Protein AF-K7FHC6-F1 (afdb_monomer_lite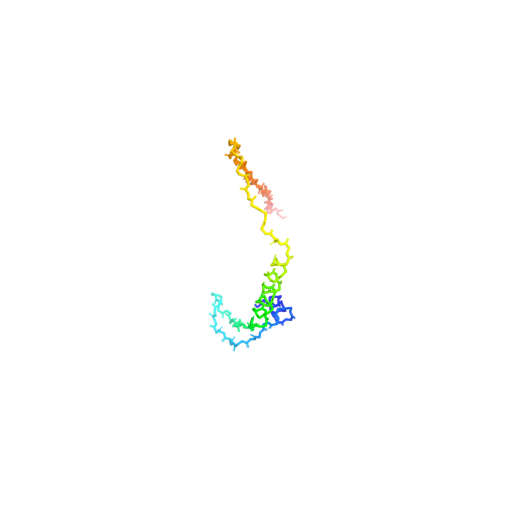)

Secondary structure (DSSP, 8-state):
--HHHHHIIIIIS--EEEEEETT-STT---EEEEE---HHHHHHHHHHHHHHHHHHHTT-------------------------------------------

Organism: Pelodiscus sinensis (NCBI:txid13735)

Sequence (102 aa):
SNRAALHLYSNTLNFLISEVEPKYYADGEDAYAMKRDLTQMADELRLQLELKERSRQLVLGPLEPKACAGGPEDSGGDSKDVSEATESTDVKESSEASDSAS

Radius of gyration: 31.04 Å; chains: 1; bounding box: 81×45×67 Å

InterPro domains:
  IPR045047 N-acetyltransferase Ard1-like [PTHR23091] (1-72)

pLDDT: mean 78.75, std 19.77, range [39.66, 98.56]

Structure (mmCIF, N/CA/C/O backbone):
data_AF-K7FHC6-F1
#
_entry.id   AF-K7FHC6-F1
#
loop_
_atom_site.group_PDB
_atom_site.id
_atom_site.type_symbol
_atom_site.label_atom_id
_atom_site.label_alt_id
_atom_site.label_comp_id
_atom_site.label_asym_id
_atom_site.label_entity_id
_atom_site.label_seq_id
_atom_site.pdbx_PDB_ins_code
_atom_site.Cartn_x
_atom_site.Cartn_y
_atom_site.Cartn_z
_atom_site.occupancy
_atom_site.B_iso_or_equiv
_atom_site.auth_seq_id
_atom_site.auth_comp_id
_atom_site.auth_asym_id
_atom_site.auth_atom_id
_atom_site.pdbx_PDB_model_num
ATOM 1 N N . SER A 1 1 ? 14.166 0.660 -9.374 1.00 81.31 1 SER A N 1
ATOM 2 C CA . SER A 1 1 ? 13.471 -0.193 -8.358 1.00 81.31 1 SER A CA 1
ATOM 3 C C . SER A 1 1 ? 13.833 0.104 -6.884 1.00 81.31 1 SER A C 1
ATOM 5 O O . SER A 1 1 ? 15.003 0.048 -6.511 1.00 81.31 1 SER A O 1
ATOM 7 N N . ASN A 1 2 ? 12.839 0.329 -6.003 1.00 95.31 2 ASN A N 1
ATOM 8 C CA . ASN A 1 2 ? 12.999 0.682 -4.571 1.00 95.31 2 ASN A CA 1
ATOM 9 C C . ASN A 1 2 ? 12.859 -0.526 -3.609 1.00 95.31 2 ASN A C 1
ATOM 11 O O . ASN A 1 2 ? 11.767 -0.866 -3.151 1.00 95.31 2 ASN A O 1
ATOM 15 N N . ARG A 1 3 ? 13.980 -1.176 -3.271 1.00 97.31 3 ARG A N 1
ATOM 16 C CA . ARG A 1 3 ? 13.998 -2.364 -2.389 1.00 97.31 3 ARG A CA 1
ATOM 17 C C . ARG A 1 3 ? 13.653 -2.079 -0.923 1.00 97.31 3 ARG A C 1
ATOM 19 O O . ARG A 1 3 ? 13.085 -2.946 -0.264 1.00 97.31 3 ARG A O 1
ATOM 26 N N . ALA A 1 4 ? 14.004 -0.900 -0.412 1.00 98.25 4 ALA A N 1
ATOM 27 C CA . ALA A 1 4 ? 13.783 -0.553 0.991 1.00 98.25 4 ALA A CA 1
ATOM 28 C C . ALA A 1 4 ? 12.288 -0.403 1.296 1.00 98.25 4 ALA A C 1
ATOM 30 O O . ALA A 1 4 ? 11.786 -0.991 2.255 1.00 98.25 4 ALA A O 1
ATOM 31 N N . ALA A 1 5 ? 11.568 0.318 0.433 1.00 97.81 5 ALA A N 1
ATOM 32 C CA . ALA A 1 5 ? 10.123 0.470 0.550 1.00 97.81 5 ALA A CA 1
ATOM 33 C C . ALA A 1 5 ? 9.409 -0.882 0.457 1.00 97.81 5 ALA A C 1
ATOM 35 O O . ALA A 1 5 ? 8.538 -1.167 1.275 1.00 97.81 5 ALA A O 1
ATOM 36 N N . LEU A 1 6 ? 9.824 -1.746 -0.478 1.00 97.75 6 LEU A N 1
ATOM 37 C CA . LEU A 1 6 ? 9.233 -3.075 -0.620 1.00 97.75 6 LEU A CA 1
ATOM 38 C C . LEU A 1 6 ? 9.323 -3.873 0.689 1.00 97.75 6 LEU A C 1
ATOM 40 O O . LEU A 1 6 ? 8.312 -4.401 1.140 1.00 97.75 6 LEU A O 1
ATOM 44 N N . HIS A 1 7 ? 10.496 -3.893 1.332 1.00 98.12 7 HIS A N 1
ATOM 45 C CA . HIS A 1 7 ? 10.683 -4.571 2.618 1.00 98.12 7 HIS A CA 1
ATOM 46 C C . HIS A 1 7 ? 9.812 -3.972 3.732 1.00 98.12 7 HIS A C 1
ATOM 48 O O . HIS A 1 7 ? 9.212 -4.712 4.512 1.00 98.12 7 HIS A O 1
ATOM 54 N N . LEU A 1 8 ? 9.731 -2.640 3.819 1.00 98.56 8 LEU A N 1
ATOM 55 C CA . LEU A 1 8 ? 8.899 -1.959 4.811 1.00 98.56 8 LEU A CA 1
ATOM 56 C C . LEU A 1 8 ? 7.423 -2.353 4.658 1.00 98.56 8 LEU A C 1
ATOM 58 O O . LEU A 1 8 ? 6.788 -2.757 5.634 1.00 98.56 8 LEU A O 1
ATOM 62 N N . TYR A 1 9 ? 6.889 -2.276 3.439 1.00 98.31 9 TYR A N 1
ATOM 63 C CA . TYR A 1 9 ? 5.484 -2.579 3.189 1.00 98.31 9 TYR A CA 1
ATOM 64 C C . TYR A 1 9 ? 5.175 -4.068 3.357 1.00 98.31 9 TYR A C 1
ATOM 66 O O . TYR A 1 9 ? 4.182 -4.388 4.006 1.00 98.31 9 TYR A O 1
ATOM 74 N N . SER A 1 10 ? 6.017 -4.979 2.860 1.00 97.56 10 SER A N 1
ATOM 75 C CA . SER A 1 10 ? 5.741 -6.421 2.934 1.00 97.56 10 SER A CA 1
ATOM 76 C C . SER A 1 10 ? 5.990 -7.012 4.322 1.00 97.56 10 SER A C 1
ATOM 78 O O . SER A 1 10 ? 5.143 -7.727 4.856 1.00 97.56 10 SER A O 1
ATOM 80 N N . ASN A 1 11 ? 7.143 -6.722 4.927 1.00 97.56 11 ASN A N 1
ATOM 81 C CA . ASN A 1 11 ? 7.613 -7.474 6.092 1.00 97.56 11 ASN A CA 1
ATOM 82 C C . ASN A 1 11 ? 7.216 -6.798 7.402 1.00 97.56 11 ASN A C 1
ATOM 84 O O . ASN A 1 11 ? 6.840 -7.476 8.354 1.00 97.56 11 ASN A O 1
ATOM 88 N N . THR A 1 12 ? 7.287 -5.468 7.451 1.00 98.19 12 THR A N 1
ATOM 89 C CA . THR A 1 12 ? 6.980 -4.708 8.669 1.00 98.19 12 THR A CA 1
ATOM 90 C C . THR A 1 12 ? 5.506 -4.341 8.734 1.00 98.19 12 THR A C 1
ATOM 92 O O . THR A 1 12 ? 4.869 -4.514 9.768 1.00 98.19 12 THR A O 1
ATOM 95 N N . LEU A 1 13 ? 4.954 -3.849 7.625 1.00 97.94 13 LEU A N 1
ATOM 96 C CA . LEU A 1 13 ? 3.575 -3.378 7.557 1.00 97.94 13 LEU A CA 1
ATOM 97 C C . LEU A 1 13 ? 2.622 -4.391 6.915 1.00 97.94 13 LEU A C 1
ATOM 99 O O . LEU A 1 13 ? 1.464 -4.051 6.722 1.00 97.94 13 LEU A O 1
ATOM 103 N N . ASN A 1 14 ? 3.051 -5.615 6.600 1.00 97.94 14 ASN A N 1
ATOM 104 C CA . ASN A 1 14 ? 2.208 -6.724 6.112 1.00 97.94 14 ASN A CA 1
ATOM 105 C C . ASN A 1 14 ? 1.205 -6.357 5.000 1.00 97.94 14 ASN A C 1
ATOM 107 O O . ASN A 1 14 ? 0.084 -6.867 4.969 1.00 97.94 14 ASN A O 1
ATOM 111 N N . PHE A 1 15 ? 1.591 -5.462 4.097 1.00 98.44 15 PHE A N 1
ATOM 112 C CA . PHE A 1 15 ? 0.861 -5.219 2.863 1.00 98.44 15 PHE A C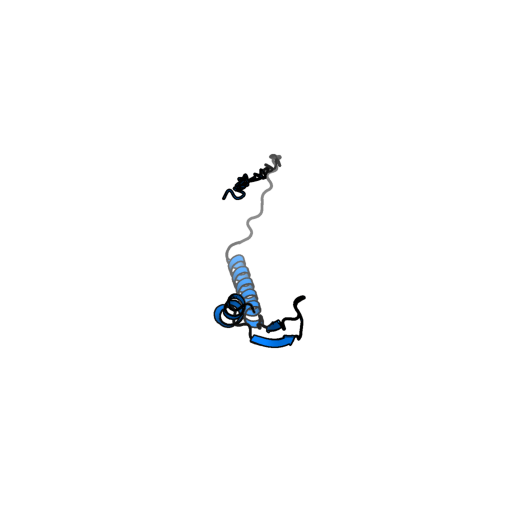A 1
ATOM 113 C C . PHE A 1 15 ? 1.145 -6.354 1.872 1.00 98.44 15 PHE A C 1
ATOM 115 O O . PHE A 1 15 ? 2.268 -6.851 1.771 1.00 98.44 15 PHE A O 1
ATOM 122 N N . LEU A 1 16 ? 0.128 -6.734 1.106 1.00 98.19 16 LEU A N 1
ATOM 123 C CA . LEU A 1 16 ? 0.203 -7.744 0.053 1.00 98.19 16 LEU A CA 1
ATOM 124 C C . LEU A 1 16 ? 0.137 -7.070 -1.316 1.00 98.19 16 LEU A C 1
ATOM 126 O O . LEU A 1 16 ? -0.581 -6.087 -1.483 1.00 98.19 16 LEU A O 1
ATOM 130 N N . ILE A 1 17 ? 0.858 -7.601 -2.302 1.00 98.00 17 ILE A N 1
ATOM 131 C CA . ILE A 1 17 ? 0.775 -7.115 -3.685 1.00 98.00 17 ILE A CA 1
ATOM 132 C C . ILE A 1 17 ? -0.588 -7.516 -4.259 1.00 98.00 17 ILE A C 1
ATOM 134 O O . ILE A 1 17 ? -0.949 -8.691 -4.243 1.00 98.00 17 ILE A O 1
ATOM 138 N N . SER A 1 18 ? -1.334 -6.534 -4.756 1.00 98.00 18 SER A N 1
ATOM 139 C CA . SER A 1 18 ? -2.615 -6.727 -5.440 1.00 98.00 18 SER A CA 1
ATOM 140 C C . SER A 1 18 ? -2.404 -6.891 -6.941 1.00 98.00 18 SER A C 1
ATOM 142 O O . SER A 1 18 ? -2.970 -7.795 -7.545 1.00 98.00 18 SER A O 1
ATOM 144 N N . GLU A 1 19 ? -1.614 -6.003 -7.541 1.00 97.94 19 GLU A N 1
ATOM 145 C CA . GLU A 1 19 ? -1.407 -5.928 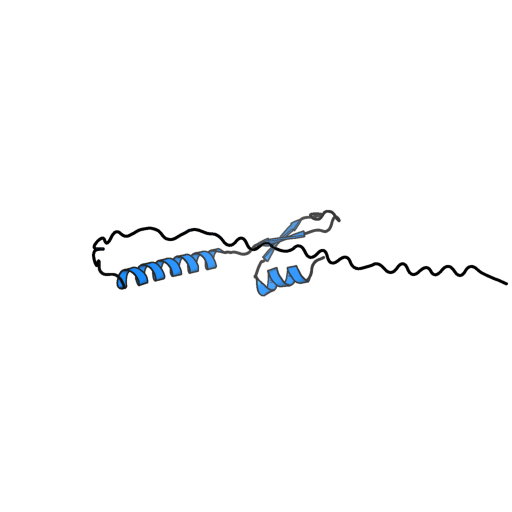-8.988 1.00 97.94 19 GLU A CA 1
ATOM 146 C C . GLU A 1 19 ? -0.097 -5.206 -9.325 1.00 97.94 19 GLU A C 1
ATOM 148 O O . GLU A 1 19 ? 0.528 -4.578 -8.462 1.00 97.94 19 GLU A O 1
ATOM 153 N N . VAL A 1 20 ? 0.322 -5.335 -10.585 1.00 98.12 20 VAL A N 1
ATOM 154 C CA . VAL A 1 20 ? 1.473 -4.629 -11.155 1.00 98.12 20 VAL A CA 1
ATOM 155 C C . VAL A 1 20 ? 0.956 -3.669 -12.213 1.00 98.12 20 VAL A C 1
ATOM 157 O O . VAL A 1 20 ? 0.321 -4.098 -13.177 1.00 98.12 20 VAL A O 1
ATOM 160 N N . GLU A 1 21 ? 1.227 -2.384 -12.034 1.00 98.12 21 GLU A N 1
ATOM 161 C CA . GLU A 1 21 ? 0.841 -1.332 -12.965 1.00 98.12 21 GLU A CA 1
ATOM 162 C C . GLU A 1 21 ? 2.005 -1.035 -13.919 1.00 98.12 21 GLU A C 1
ATOM 164 O O . GLU A 1 21 ? 3.074 -0.605 -13.469 1.00 98.12 21 GLU A O 1
ATOM 169 N N . PRO A 1 22 ? 1.841 -1.276 -15.231 1.00 98.38 22 PRO A N 1
ATOM 170 C CA . PRO A 1 22 ? 2.919 -1.091 -16.187 1.00 98.38 22 PRO A CA 1
ATOM 171 C C . PRO A 1 22 ? 3.212 0.394 -16.415 1.00 98.38 22 PRO A C 1
ATOM 173 O O . PRO A 1 22 ? 2.283 1.179 -16.613 1.00 98.38 22 PRO A O 1
ATOM 176 N N . LYS A 1 23 ? 4.497 0.767 -16.467 1.00 97.56 23 LYS A N 1
ATOM 177 C CA . LYS A 1 23 ? 4.967 2.142 -16.741 1.00 97.56 23 LYS A CA 1
ATOM 178 C C . LYS A 1 23 ? 4.269 3.217 -15.897 1.00 97.56 23 LYS A C 1
ATOM 180 O O . LYS A 1 23 ? 3.923 4.284 -16.403 1.00 97.56 23 LYS A O 1
ATOM 185 N N . TYR A 1 24 ? 4.017 2.916 -14.628 1.00 98.19 24 TYR A N 1
ATOM 186 C CA . TYR A 1 24 ? 3.329 3.832 -13.721 1.00 98.19 24 TYR A CA 1
ATOM 187 C C . TYR A 1 24 ? 4.175 5.077 -13.411 1.00 98.19 24 TYR A C 1
ATOM 189 O O . TYR A 1 24 ? 3.645 6.180 -13.267 1.00 98.19 24 TYR A O 1
ATOM 197 N N . TYR A 1 25 ? 5.497 4.917 -13.327 1.00 97.69 25 TYR A N 1
ATOM 198 C CA . TYR A 1 25 ? 6.419 6.027 -13.107 1.00 97.69 25 TYR A CA 1
ATOM 199 C C . TYR A 1 25 ? 6.801 6.727 -14.421 1.00 97.69 25 TYR A C 1
ATOM 201 O O . TYR A 1 25 ? 6.717 6.161 -15.510 1.00 97.69 25 TYR A O 1
ATOM 209 N N . ALA A 1 26 ? 7.241 7.986 -14.325 1.00 97.94 26 ALA A N 1
ATOM 210 C CA . ALA A 1 26 ? 7.564 8.822 -15.488 1.00 97.94 26 ALA A CA 1
ATOM 211 C C . ALA A 1 26 ? 8.791 8.338 -16.286 1.00 97.94 26 ALA A C 1
ATOM 213 O O . ALA A 1 26 ? 8.920 8.639 -17.470 1.00 97.94 26 ALA A O 1
ATOM 214 N N . ASP A 1 27 ? 9.679 7.583 -15.644 1.00 96.44 27 ASP A N 1
ATOM 215 C CA . ASP A 1 27 ? 10.811 6.889 -16.265 1.00 96.44 27 ASP A CA 1
ATOM 216 C C . ASP A 1 27 ? 10.394 5.590 -16.981 1.00 96.44 27 ASP A C 1
ATOM 218 O O . ASP A 1 27 ? 11.213 4.948 -17.642 1.00 96.44 27 ASP A O 1
ATOM 222 N N . GLY A 1 28 ? 9.114 5.222 -16.889 1.00 97.81 28 GLY A N 1
ATOM 223 C CA . GLY A 1 28 ? 8.556 4.010 -17.462 1.00 97.81 28 GLY A CA 1
ATOM 224 C C . GLY A 1 28 ? 8.780 2.761 -16.612 1.00 97.81 28 GLY A C 1
ATOM 225 O O . GLY A 1 28 ? 8.508 1.673 -17.120 1.00 97.81 28 GLY A O 1
ATOM 226 N N . GLU A 1 29 ? 9.248 2.875 -15.361 1.00 97.75 29 GLU A N 1
ATOM 227 C CA . GLU A 1 29 ? 9.279 1.731 -14.441 1.00 97.75 29 GLU A CA 1
ATOM 228 C C . GLU A 1 29 ? 7.847 1.293 -14.059 1.00 97.75 29 GLU A C 1
ATOM 230 O O . GLU A 1 29 ? 6.945 2.111 -13.839 1.00 97.75 29 GLU A O 1
ATOM 235 N N . ASP A 1 30 ? 7.644 -0.022 -13.956 1.00 98.06 30 ASP A N 1
ATOM 236 C CA . ASP A 1 30 ? 6.407 -0.617 -13.445 1.00 98.06 30 ASP A CA 1
ATOM 237 C C . ASP A 1 30 ? 6.299 -0.422 -11.921 1.00 98.06 30 ASP A C 1
ATOM 239 O O . ASP A 1 30 ? 7.308 -0.408 -11.206 1.00 98.06 30 ASP A O 1
ATOM 243 N N . ALA A 1 31 ? 5.074 -0.325 -11.400 1.00 97.94 31 ALA A N 1
ATOM 244 C CA . ALA A 1 31 ? 4.809 -0.185 -9.969 1.00 97.94 31 ALA A CA 1
ATOM 245 C C . ALA A 1 31 ? 4.020 -1.368 -9.405 1.00 97.94 31 ALA A C 1
ATOM 247 O O . ALA A 1 31 ? 3.185 -1.970 -10.074 1.00 97.94 31 ALA A O 1
ATOM 248 N N . TYR A 1 32 ? 4.254 -1.676 -8.130 1.00 98.12 32 TYR A N 1
ATOM 249 C CA . TYR A 1 32 ? 3.428 -2.616 -7.379 1.00 98.12 32 TYR A CA 1
ATOM 250 C C . TYR A 1 32 ? 2.354 -1.855 -6.609 1.00 98.12 32 TYR A C 1
ATOM 252 O O . TYR A 1 32 ? 2.675 -1.055 -5.728 1.00 98.12 32 TYR A O 1
ATOM 260 N N . ALA A 1 33 ? 1.088 -2.165 -6.865 1.00 97.94 33 ALA A N 1
ATOM 261 C CA . ALA A 1 33 ? -0.004 -1.722 -6.013 1.00 97.94 33 ALA A CA 1
ATOM 262 C C . ALA A 1 33 ? -0.184 -2.729 -4.868 1.00 97.94 33 ALA A C 1
ATOM 264 O O . ALA A 1 33 ? -0.401 -3.922 -5.101 1.00 97.94 33 ALA A O 1
ATOM 265 N N . MET A 1 34 ? -0.089 -2.266 -3.618 1.00 98.38 34 MET A N 1
ATOM 266 C CA . MET A 1 34 ? -0.169 -3.115 -2.424 1.00 98.38 34 MET A CA 1
ATOM 267 C C . MET A 1 34 ? -1.361 -2.743 -1.532 1.00 98.38 34 MET A C 1
ATOM 269 O O . MET A 1 34 ? -1.743 -1.578 -1.447 1.00 98.38 34 MET A O 1
ATOM 273 N N . LYS A 1 35 ? -1.950 -3.726 -0.843 1.00 98.12 35 LYS A N 1
ATOM 274 C CA . LYS A 1 35 ? -3.128 -3.560 0.028 1.00 98.12 35 LYS A CA 1
ATOM 275 C C . LYS A 1 35 ? -2.911 -4.241 1.382 1.00 98.12 35 LYS A C 1
ATOM 277 O O . LYS A 1 35 ? -2.304 -5.308 1.451 1.00 98.12 35 LYS A O 1
ATOM 282 N N . ARG A 1 36 ? -3.432 -3.637 2.452 1.00 98.44 36 ARG A N 1
ATOM 283 C CA . ARG A 1 36 ? -3.505 -4.217 3.802 1.00 98.44 36 ARG A CA 1
ATOM 284 C C . ARG A 1 36 ? -4.941 -4.115 4.294 1.00 98.44 36 ARG A C 1
ATOM 286 O O . ARG A 1 36 ? -5.553 -3.057 4.181 1.00 98.44 36 ARG A O 1
ATOM 293 N N . ASP A 1 37 ? -5.454 -5.201 4.858 1.00 97.62 37 ASP A N 1
ATOM 294 C CA . ASP A 1 37 ? -6.732 -5.173 5.560 1.00 97.62 37 ASP A CA 1
ATOM 295 C C . ASP A 1 37 ? -6.575 -4.459 6.914 1.00 97.62 37 ASP A C 1
ATOM 297 O O . ASP A 1 37 ? -5.708 -4.801 7.724 1.00 97.62 37 ASP A O 1
ATOM 301 N N . LEU A 1 38 ? -7.404 -3.441 7.143 1.00 97.31 38 LEU A N 1
ATOM 302 C CA . LEU A 1 38 ? -7.420 -2.642 8.370 1.00 97.31 38 LEU A CA 1
ATOM 303 C C . LEU A 1 38 ? -8.597 -2.992 9.290 1.00 97.31 38 LEU A C 1
ATOM 305 O O . LEU A 1 38 ? -8.725 -2.388 10.354 1.00 97.31 38 LEU A O 1
ATOM 309 N N . THR A 1 39 ? -9.436 -3.964 8.917 1.00 97.62 39 THR A N 1
ATOM 310 C CA . THR A 1 39 ? -10.638 -4.350 9.676 1.00 97.62 39 THR A CA 1
ATOM 311 C C . THR A 1 39 ? -10.300 -4.689 11.129 1.00 97.62 39 THR A C 1
ATOM 313 O O . THR A 1 39 ? -10.915 -4.148 12.042 1.00 97.62 39 THR A O 1
ATOM 316 N N . GLN A 1 40 ? -9.238 -5.469 11.356 1.00 95.19 40 GLN A N 1
ATOM 317 C CA . GLN A 1 40 ? -8.797 -5.848 12.705 1.00 95.19 40 GLN A CA 1
ATOM 318 C C . GLN A 1 40 ? -8.433 -4.637 13.578 1.00 95.19 40 GLN A C 1
ATOM 320 O O . GLN A 1 40 ? -8.837 -4.559 14.734 1.00 95.19 40 GLN A O 1
ATOM 325 N N . MET A 1 41 ? -7.700 -3.668 13.019 1.00 96.00 41 MET A N 1
ATOM 326 C CA . MET A 1 41 ? -7.326 -2.449 13.747 1.00 96.00 41 MET A CA 1
ATOM 327 C C . MET A 1 41 ? -8.552 -1.587 14.052 1.00 96.00 41 MET A C 1
ATOM 329 O O . MET A 1 41 ? -8.653 -1.007 15.132 1.00 96.00 41 MET A O 1
ATOM 333 N N . ALA A 1 42 ? -9.492 -1.503 13.109 1.00 96.69 42 ALA A N 1
ATOM 334 C CA . ALA A 1 42 ? -10.736 -0.773 13.312 1.00 96.69 42 ALA A CA 1
ATOM 335 C C . ALA A 1 42 ? -11.574 -1.394 14.440 1.00 96.69 42 ALA A C 1
ATOM 337 O O . ALA A 1 42 ? -12.113 -0.663 15.271 1.00 96.69 42 ALA A O 1
ATOM 338 N N . ASP A 1 43 ? -11.656 -2.723 14.494 1.00 96.69 43 ASP A N 1
ATOM 339 C CA . ASP A 1 43 ? -12.399 -3.440 15.532 1.00 96.69 43 ASP A CA 1
ATOM 340 C C . ASP A 1 43 ? -11.766 -3.265 16.918 1.00 96.69 43 ASP A C 1
ATOM 342 O O . ASP A 1 43 ? -12.477 -3.005 17.891 1.00 96.69 43 ASP A O 1
ATOM 346 N N . GLU A 1 44 ? -10.436 -3.296 17.014 1.00 96.00 44 GLU A N 1
ATOM 347 C CA . GLU A 1 44 ? -9.732 -3.038 18.274 1.00 96.00 44 GLU A CA 1
ATOM 348 C C . GLU A 1 44 ? -9.949 -1.603 18.782 1.00 96.00 44 GLU A C 1
ATOM 350 O O . GLU A 1 44 ? -10.220 -1.396 19.967 1.00 96.00 44 GLU A O 1
ATOM 355 N N . LEU A 1 45 ? -9.907 -0.604 17.896 1.00 95.69 45 LEU A N 1
ATOM 356 C CA . LEU A 1 45 ? -10.170 0.789 18.271 1.00 95.69 45 LEU A CA 1
ATOM 357 C C . LEU A 1 45 ? -11.613 1.004 18.743 1.00 95.69 45 LEU A C 1
ATOM 359 O O . LEU A 1 45 ? -11.834 1.730 19.716 1.00 95.69 45 LEU A O 1
ATOM 363 N N . ARG A 1 46 ? -12.592 0.361 18.094 1.00 95.62 46 ARG A N 1
ATOM 364 C CA . ARG A 1 46 ? -13.998 0.395 18.535 1.00 95.62 46 ARG A CA 1
ATOM 365 C C . ARG A 1 46 ? -14.136 -0.170 19.947 1.00 95.62 46 ARG A C 1
ATOM 367 O O . ARG A 1 46 ? -14.721 0.487 20.806 1.00 95.62 46 ARG A O 1
ATOM 374 N N . LEU A 1 47 ? -13.513 -1.318 20.211 1.00 95.06 47 LEU A N 1
ATOM 375 C CA . LEU A 1 47 ? -13.529 -1.941 21.533 1.00 95.06 47 LEU A CA 1
ATOM 376 C C . LEU A 1 47 ? -12.867 -1.053 22.603 1.00 95.06 47 LEU A C 1
ATOM 378 O O . LEU A 1 47 ? -13.391 -0.907 23.709 1.00 95.06 47 LEU A O 1
ATOM 382 N N . GLN A 1 48 ? -11.732 -0.423 22.290 1.00 93.56 48 GLN A N 1
ATOM 383 C CA . GLN A 1 48 ? -11.050 0.477 23.226 1.00 93.56 48 GLN A CA 1
ATOM 384 C C . GLN A 1 48 ? -11.897 1.705 23.592 1.00 93.56 48 GLN A C 1
ATOM 386 O O . GLN A 1 48 ? -11.868 2.148 24.745 1.00 93.56 48 GLN A O 1
ATOM 391 N N . LEU A 1 49 ? -12.662 2.252 22.641 1.00 92.75 49 LEU A N 1
ATOM 392 C CA . LEU A 1 49 ? -13.571 3.371 22.899 1.00 92.75 49 LEU A CA 1
ATOM 393 C C . LEU A 1 49 ? -14.705 2.970 23.844 1.00 92.75 49 LEU A C 1
ATOM 395 O O . LEU A 1 49 ? -14.940 3.682 24.821 1.00 92.75 49 LEU A O 1
ATOM 399 N N . GLU A 1 50 ? -15.334 1.815 23.621 1.00 89.56 50 GLU A N 1
ATOM 400 C CA . GLU A 1 50 ? -16.389 1.292 24.502 1.00 89.56 50 GLU A CA 1
ATOM 401 C C . GLU A 1 50 ? -15.874 1.063 25.931 1.00 89.56 50 GLU A C 1
ATOM 403 O O . GLU A 1 50 ? -16.523 1.434 26.914 1.00 89.56 50 GLU A O 1
ATOM 408 N N . LEU A 1 51 ? -14.665 0.511 26.070 1.00 90.12 51 LEU A N 1
ATOM 409 C CA . LEU A 1 51 ? -14.027 0.318 27.374 1.00 90.12 51 LEU A CA 1
ATOM 410 C C . LEU A 1 51 ? -13.726 1.649 28.070 1.00 90.12 51 LEU A C 1
ATOM 412 O O . LEU A 1 51 ? -13.974 1.789 29.271 1.00 90.12 51 LEU A O 1
ATOM 416 N N . LYS A 1 52 ? -13.219 2.644 27.336 1.00 86.94 52 LYS A N 1
ATOM 417 C CA . LYS A 1 52 ? -12.925 3.973 27.885 1.00 86.94 52 LYS A CA 1
ATOM 418 C C . LYS A 1 52 ? -14.198 4.716 28.285 1.00 86.94 52 LYS A C 1
ATOM 420 O O . LYS A 1 52 ? -14.209 5.383 29.320 1.00 86.94 52 LYS A O 1
ATOM 425 N N . GLU A 1 53 ? -15.267 4.588 27.508 1.00 87.31 53 GLU A N 1
ATOM 426 C CA . GLU A 1 53 ? -16.579 5.150 27.830 1.00 87.31 53 GLU A CA 1
ATOM 427 C C . GLU A 1 53 ? -17.156 4.514 29.098 1.00 87.31 53 GLU A C 1
ATOM 429 O O . GLU A 1 53 ? -17.489 5.226 30.051 1.00 87.31 53 GLU A O 1
ATOM 434 N N . ARG A 1 54 ? -17.145 3.179 29.180 1.00 81.94 54 ARG A N 1
ATOM 435 C CA . ARG A 1 54 ? -17.580 2.447 30.375 1.00 81.94 54 ARG A CA 1
ATOM 436 C C . ARG A 1 54 ? -16.731 2.790 31.601 1.00 81.94 54 ARG A C 1
ATOM 438 O O . ARG A 1 54 ? -17.263 2.943 32.698 1.00 81.94 54 ARG A O 1
ATOM 445 N N . SER A 1 55 ? -15.422 2.963 31.422 1.00 78.44 55 SER A N 1
ATOM 446 C CA . SER A 1 55 ? -14.515 3.378 32.495 1.00 78.44 55 SER A CA 1
ATOM 447 C C . SER A 1 55 ? -14.786 4.806 32.976 1.00 78.44 55 SER A C 1
ATOM 449 O O . SER A 1 55 ? -14.636 5.072 34.167 1.00 78.44 55 SER A O 1
ATOM 451 N N . ARG A 1 56 ? -15.192 5.731 32.095 1.00 75.25 56 ARG A N 1
ATOM 452 C CA . ARG A 1 56 ? -15.573 7.100 32.489 1.00 75.25 56 ARG A CA 1
ATOM 453 C C . ARG A 1 56 ? -16.880 7.130 33.270 1.00 75.25 56 ARG A C 1
ATOM 455 O O . ARG A 1 56 ? -17.019 7.931 34.192 1.00 75.25 56 ARG A O 1
ATOM 462 N N . GLN A 1 57 ? -17.816 6.252 32.927 1.00 58.16 57 GLN A N 1
ATOM 463 C CA . GLN A 1 57 ? -19.141 6.228 33.540 1.00 58.16 57 GLN A CA 1
ATOM 464 C C . GLN A 1 57 ? -19.133 5.746 35.003 1.00 58.16 57 GLN A C 1
ATOM 466 O O . GLN A 1 57 ? -20.094 5.983 35.726 1.00 58.16 57 GLN A O 1
ATOM 471 N N . LEU A 1 58 ? -18.034 5.142 35.471 1.00 56.34 58 LEU A N 1
ATOM 472 C CA . LEU A 1 58 ? -17.864 4.709 36.863 1.00 56.34 58 LEU A CA 1
ATOM 473 C C . LEU A 1 58 ? -17.143 5.734 37.766 1.00 56.34 58 LEU A C 1
ATOM 475 O O . LEU A 1 58 ? -17.030 5.485 38.963 1.00 56.34 58 LEU A O 1
ATOM 479 N N . VAL A 1 59 ? -16.658 6.870 37.237 1.00 57.78 59 VAL A N 1
ATOM 480 C CA . VAL A 1 59 ? -15.791 7.818 37.984 1.00 57.78 59 VAL A CA 1
ATOM 481 C C . VAL A 1 59 ? -16.467 9.155 38.340 1.00 57.78 59 VAL A C 1
ATOM 483 O O . VAL A 1 59 ? -15.966 9.872 39.200 1.00 57.78 59 VAL A O 1
ATOM 486 N N . LEU A 1 60 ? -17.625 9.503 37.769 1.00 46.88 60 LEU A N 1
ATOM 487 C CA . LEU A 1 60 ? -18.293 10.785 38.048 1.00 46.88 60 LEU A CA 1
ATOM 488 C C . LEU A 1 60 ? -19.761 10.596 38.443 1.00 46.88 60 LEU A C 1
ATOM 490 O O . LEU A 1 60 ? -20.642 10.500 37.592 1.00 46.88 60 LEU A O 1
ATOM 494 N N . GLY A 1 61 ? -20.019 10.601 39.753 1.00 51.00 61 GLY A N 1
ATOM 495 C CA . GLY A 1 61 ? -21.321 11.014 40.279 1.00 51.00 61 GLY A CA 1
ATOM 496 C C . GLY A 1 61 ? -21.525 12.524 40.049 1.00 51.00 61 GLY A C 1
ATOM 497 O O . GLY A 1 61 ? -20.537 13.264 40.074 1.00 51.00 61 GLY A O 1
ATOM 498 N N . PRO A 1 62 ? -22.757 13.014 39.814 1.00 52.69 62 PRO A N 1
ATOM 499 C CA . PRO A 1 62 ? -22.993 14.430 39.542 1.00 52.69 62 PRO A CA 1
ATOM 500 C C . PRO A 1 62 ? -22.729 15.266 40.802 1.00 52.69 62 PRO A C 1
ATOM 502 O O . PRO A 1 62 ? -23.475 15.179 41.774 1.00 52.69 62 PRO A O 1
ATOM 505 N N . LEU A 1 63 ? -21.678 16.086 40.791 1.00 53.53 63 LEU A N 1
ATOM 506 C CA . LEU A 1 63 ? -21.559 17.236 41.684 1.00 53.53 63 LEU A CA 1
ATOM 507 C C . LEU A 1 63 ? -21.826 18.483 40.845 1.00 53.53 63 LEU A C 1
ATOM 509 O O . LEU A 1 63 ? -21.126 18.753 39.870 1.00 53.53 63 LEU A O 1
ATOM 513 N N . GLU A 1 64 ? -22.894 19.189 41.199 1.00 50.66 64 GLU A N 1
ATOM 514 C CA . GLU A 1 64 ? -23.367 20.375 40.496 1.00 50.66 64 GLU A CA 1
ATOM 515 C C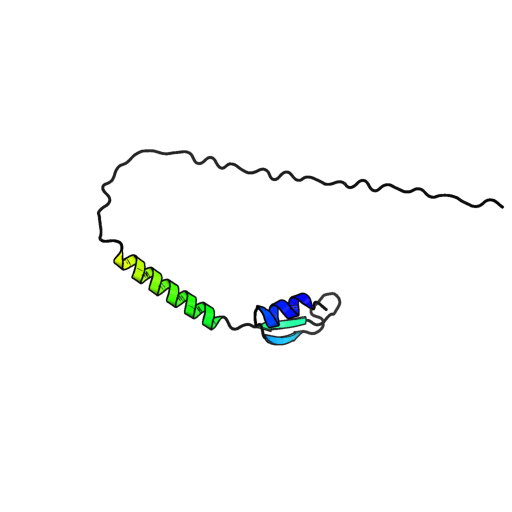 . GLU A 1 64 ? -22.306 21.490 40.478 1.00 50.66 64 GLU A C 1
ATOM 517 O O . GLU A 1 64 ? -21.715 21.795 41.521 1.00 50.66 64 GLU A O 1
ATOM 522 N N . PRO A 1 65 ? -22.070 22.153 39.331 1.00 49.16 65 PRO A N 1
ATOM 523 C CA . PRO A 1 65 ? -21.164 23.286 39.273 1.00 49.16 65 PRO A CA 1
ATOM 524 C C . PRO A 1 65 ? -21.870 24.548 39.778 1.00 49.16 65 PRO A C 1
ATOM 526 O O . PRO A 1 65 ? -22.674 25.173 39.085 1.00 49.16 65 PRO A O 1
ATOM 529 N N . LYS A 1 66 ? -21.534 24.949 41.008 1.00 52.88 66 LYS A N 1
ATOM 530 C CA . LYS A 1 66 ? -21.842 26.278 41.541 1.00 52.88 66 LYS A CA 1
ATOM 531 C C . LYS A 1 66 ? -20.992 27.314 40.803 1.00 52.88 66 LYS A C 1
ATOM 533 O O . LYS A 1 66 ? -19.768 27.309 40.898 1.00 52.88 66 LYS A O 1
ATOM 538 N N . ALA A 1 67 ? -21.675 28.183 40.064 1.00 50.06 67 ALA A N 1
ATOM 539 C CA . ALA A 1 67 ? -21.103 29.295 39.323 1.00 50.06 67 ALA A CA 1
ATOM 540 C C . ALA A 1 67 ? -20.251 30.212 40.215 1.00 50.06 67 ALA A C 1
ATOM 542 O O . ALA A 1 67 ? -20.742 30.734 41.216 1.00 50.06 67 ALA A O 1
ATOM 543 N N . CYS A 1 68 ? -19.016 30.476 39.787 1.00 39.66 68 CYS A N 1
ATOM 544 C CA . CYS A 1 68 ? -18.253 31.654 40.184 1.00 39.66 68 CYS A CA 1
ATOM 545 C C . CYS A 1 68 ? -17.733 32.321 38.910 1.00 39.66 68 CYS A C 1
ATOM 547 O O . CYS A 1 68 ? -16.895 31.777 38.196 1.00 39.66 68 CYS A O 1
ATOM 549 N N . ALA A 1 69 ? -18.304 33.485 38.616 1.00 51.72 69 ALA A N 1
ATOM 550 C CA . ALA A 1 69 ? -17.859 34.393 37.576 1.00 51.72 69 ALA A CA 1
ATOM 551 C C . ALA A 1 69 ? -16.537 35.063 37.982 1.00 51.72 69 ALA A C 1
ATOM 553 O O . ALA A 1 69 ? -16.385 35.462 39.137 1.00 51.72 69 ALA A O 1
ATOM 554 N N . GLY A 1 70 ? -15.629 35.251 37.020 1.00 40.59 70 GLY A N 1
ATOM 555 C CA . GLY A 1 70 ? -14.450 36.094 37.205 1.00 40.59 70 GLY A CA 1
ATOM 556 C C . GLY A 1 70 ? -13.445 36.058 36.052 1.00 40.59 70 GLY A C 1
ATOM 557 O O . GLY A 1 70 ? -12.461 35.354 36.175 1.00 40.59 70 GLY A O 1
ATOM 558 N N . GLY A 1 71 ? -13.711 36.846 34.997 1.00 44.88 71 GLY A N 1
ATOM 559 C CA . GLY A 1 71 ? -12.759 37.705 34.253 1.00 44.88 71 GLY A CA 1
ATOM 560 C C . GLY A 1 71 ? -11.552 37.115 33.488 1.00 44.88 71 GLY A C 1
ATOM 561 O O . GLY A 1 71 ? -11.091 36.040 33.820 1.00 44.88 71 GLY A O 1
ATOM 562 N N . PRO A 1 72 ? -11.044 37.816 32.449 1.00 58.66 72 PRO A N 1
ATOM 563 C CA . PRO A 1 72 ? -10.273 37.234 31.345 1.00 58.66 72 PRO A CA 1
ATOM 564 C C . PRO A 1 72 ? -8.750 37.294 31.550 1.00 58.66 72 PRO A C 1
ATOM 566 O O . PRO A 1 72 ? -8.239 38.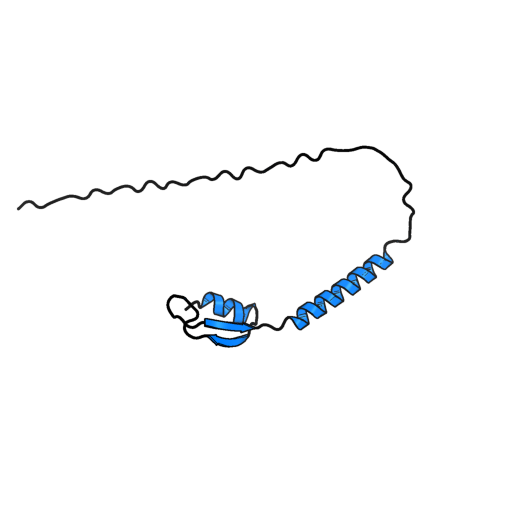254 32.124 1.00 58.66 72 PRO A O 1
ATOM 569 N N . GLU A 1 73 ? -8.024 36.327 30.984 1.00 44.19 73 GLU A N 1
ATOM 570 C CA . GLU A 1 73 ? -6.570 36.396 30.816 1.00 44.19 73 GLU A CA 1
ATOM 571 C C . GLU A 1 73 ? -6.151 36.012 29.388 1.00 44.19 73 GLU A C 1
ATOM 573 O O . GLU A 1 73 ? -6.829 35.273 28.676 1.00 44.19 73 GLU A O 1
ATOM 578 N N . ASP A 1 74 ? -5.091 36.682 28.961 1.00 44.03 74 ASP A N 1
ATOM 579 C CA . ASP A 1 74 ? -4.819 37.204 27.629 1.00 44.03 74 ASP A CA 1
ATOM 580 C C . ASP A 1 74 ? -4.310 36.156 26.628 1.00 44.03 74 ASP A C 1
ATOM 582 O O . ASP A 1 74 ? -3.382 35.392 26.885 1.00 44.03 74 ASP A O 1
ATOM 586 N N . SER A 1 75 ? -4.924 36.161 25.445 1.00 58.34 75 SER A N 1
ATOM 587 C CA . SER A 1 75 ? -4.505 35.391 24.279 1.00 58.34 75 SER A CA 1
ATOM 588 C C . SER A 1 75 ? -3.437 36.178 23.517 1.00 58.34 75 SER A C 1
ATOM 590 O O . SER A 1 75 ? -3.757 36.897 22.572 1.00 58.34 75 SER A O 1
ATOM 592 N N . GLY A 1 76 ? -2.171 36.001 23.888 1.00 46.50 76 GLY A N 1
ATOM 593 C CA . GLY A 1 76 ? -1.015 36.514 23.148 1.00 46.50 76 GLY A CA 1
ATOM 594 C C . GLY A 1 76 ? -0.151 35.368 22.629 1.00 46.50 76 GLY A C 1
ATOM 595 O O . GLY A 1 76 ? 0.691 34.848 23.354 1.00 46.50 76 GLY A O 1
ATOM 596 N N . GLY A 1 77 ? -0.388 34.942 21.387 1.00 54.00 77 GLY A N 1
ATOM 597 C CA . GLY A 1 77 ? 0.402 33.908 20.720 1.00 54.00 77 GLY A CA 1
ATOM 598 C C . GLY A 1 77 ? 1.834 34.370 20.454 1.00 54.00 77 GLY A C 1
ATOM 599 O O . GLY A 1 77 ? 2.049 35.371 19.776 1.00 54.00 77 GLY A O 1
ATOM 600 N N . ASP A 1 78 ? 2.808 33.616 20.960 1.00 46.59 78 ASP A N 1
ATOM 601 C CA . ASP A 1 78 ? 4.215 33.761 20.593 1.00 46.59 78 ASP A CA 1
ATOM 602 C C . ASP A 1 78 ? 4.454 33.021 19.269 1.00 46.59 78 ASP A C 1
ATOM 604 O O . ASP A 1 78 ? 4.613 31.797 19.212 1.00 46.59 78 ASP A O 1
ATOM 608 N N . SER A 1 79 ? 4.389 33.779 18.176 1.00 69.56 79 SER A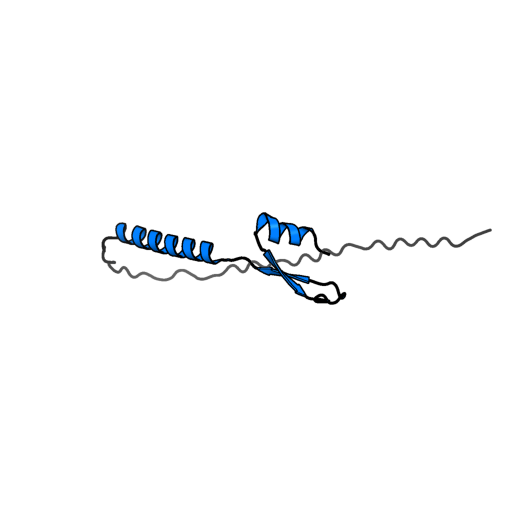 N 1
ATOM 609 C CA . SER A 1 79 ? 4.851 33.351 16.861 1.00 69.56 79 SER A CA 1
ATOM 610 C C . SER A 1 79 ? 6.357 33.103 16.924 1.00 69.56 79 SER A C 1
ATOM 612 O O . SER A 1 79 ? 7.145 34.045 16.949 1.00 69.56 79 SER A O 1
ATOM 614 N N . LYS A 1 80 ? 6.767 31.832 16.907 1.00 66.06 80 LYS A N 1
ATOM 615 C CA . LYS A 1 80 ? 8.160 31.464 16.645 1.00 66.06 80 LYS A CA 1
ATOM 616 C C . LYS A 1 80 ? 8.479 31.741 15.180 1.00 66.06 80 LYS A C 1
ATOM 618 O O . LYS A 1 80 ? 8.119 30.962 14.300 1.00 66.06 80 LYS A O 1
ATOM 623 N N . ASP A 1 81 ? 9.144 32.865 14.959 1.00 57.69 81 ASP A N 1
ATOM 624 C CA . ASP A 1 81 ? 9.876 33.186 13.740 1.00 57.69 81 ASP A CA 1
ATOM 625 C C . ASP A 1 81 ? 10.883 32.053 13.467 1.00 57.69 81 ASP A C 1
ATOM 627 O O . ASP A 1 81 ? 11.775 31.783 14.277 1.00 57.69 81 ASP A O 1
ATOM 631 N N . VAL A 1 82 ? 10.674 31.304 12.380 1.00 64.12 82 VAL A N 1
ATOM 632 C CA . VAL A 1 82 ? 11.642 30.318 11.896 1.00 64.12 82 VAL A CA 1
ATOM 633 C C . VAL A 1 82 ? 12.635 31.070 11.023 1.00 64.12 82 VAL A C 1
ATOM 635 O O . VAL A 1 82 ? 12.347 31.437 9.888 1.00 64.12 82 VAL A O 1
ATOM 638 N N . SER A 1 83 ? 13.804 31.342 11.589 1.00 63.12 83 SER A N 1
ATOM 639 C CA . SER A 1 83 ? 14.924 31.922 10.869 1.00 63.12 83 SER A CA 1
ATOM 640 C C . SER A 1 83 ? 15.386 30.961 9.769 1.00 63.12 83 SER A C 1
ATOM 642 O O . SER A 1 83 ? 15.920 29.881 10.023 1.00 63.12 83 SER A O 1
ATOM 644 N N . GLU A 1 84 ? 15.165 31.369 8.523 1.00 60.19 84 GLU A N 1
ATOM 645 C CA . GLU A 1 84 ? 15.755 30.772 7.330 1.00 60.19 84 GLU A CA 1
ATOM 646 C C . GLU A 1 84 ? 17.257 31.094 7.323 1.00 60.19 84 GLU A C 1
ATOM 648 O O . GLU A 1 84 ? 17.689 32.172 6.916 1.00 60.19 84 GLU A O 1
ATOM 653 N N . ALA A 1 85 ? 18.074 30.174 7.836 1.00 58.31 85 ALA A N 1
ATOM 654 C CA . ALA A 1 85 ? 19.514 30.221 7.634 1.00 58.31 85 ALA A CA 1
ATOM 655 C C . ALA A 1 85 ? 19.818 29.674 6.233 1.00 58.31 85 ALA A C 1
ATOM 657 O O . ALA A 1 85 ? 19.874 28.464 6.015 1.00 58.31 85 ALA A O 1
ATOM 658 N N . THR A 1 86 ? 19.994 30.582 5.277 1.00 61.03 86 THR A N 1
ATOM 659 C CA . THR A 1 86 ? 20.562 30.288 3.963 1.00 61.03 86 THR A CA 1
ATOM 660 C C . THR A 1 86 ? 22.045 29.949 4.127 1.00 61.03 86 THR A C 1
ATOM 662 O O . THR A 1 86 ? 22.923 30.810 4.163 1.00 61.03 86 THR A O 1
ATOM 665 N N . GLU A 1 87 ? 22.340 28.657 4.258 1.00 66.31 87 GLU A N 1
ATOM 666 C CA . GLU A 1 87 ? 23.698 28.121 4.164 1.00 66.31 87 GLU A CA 1
ATOM 667 C C . GLU A 1 87 ? 24.184 28.256 2.712 1.00 66.31 87 GLU A C 1
ATOM 669 O O . GLU A 1 87 ? 23.953 27.399 1.863 1.00 66.31 87 GLU A O 1
ATOM 674 N N . SER A 1 88 ? 24.830 29.379 2.405 1.00 64.75 88 SER A N 1
ATOM 675 C CA . SER A 1 88 ? 25.549 29.559 1.144 1.00 64.75 88 SER A CA 1
ATOM 676 C C . SER A 1 88 ? 26.924 28.915 1.291 1.00 64.75 88 SER A C 1
ATOM 678 O O . SER A 1 88 ? 27.824 29.491 1.901 1.00 64.75 88 SER A O 1
ATOM 680 N N . THR A 1 89 ? 27.084 27.694 0.781 1.00 67.12 89 THR A N 1
ATOM 681 C CA . THR A 1 89 ? 28.404 27.076 0.645 1.00 67.12 89 THR A CA 1
ATOM 682 C C . THR A 1 89 ? 29.130 27.711 -0.538 1.00 67.12 89 THR A C 1
ATOM 684 O O . THR A 1 89 ? 28.702 27.638 -1.688 1.00 67.12 89 THR A O 1
ATOM 687 N N . ASP A 1 90 ? 30.223 28.396 -0.215 1.00 68.88 90 ASP A N 1
ATOM 688 C CA . ASP A 1 90 ? 31.136 29.055 -1.142 1.00 68.88 90 ASP A CA 1
ATOM 689 C C . ASP A 1 90 ? 31.812 27.994 -2.030 1.00 68.88 90 ASP A C 1
ATOM 691 O O . ASP A 1 90 ? 32.616 27.177 -1.567 1.00 68.88 90 ASP A O 1
ATOM 695 N N . VAL A 1 91 ? 31.434 27.950 -3.310 1.00 71.81 91 VAL A N 1
ATOM 696 C CA . VAL A 1 91 ? 32.079 27.086 -4.301 1.00 71.81 91 VAL A CA 1
ATOM 697 C C . VAL A 1 91 ? 33.402 27.737 -4.681 1.00 71.81 91 VAL A C 1
ATOM 699 O O . VAL A 1 91 ? 33.460 28.664 -5.484 1.00 71.81 91 VAL A O 1
ATOM 702 N N . LYS A 1 92 ? 34.479 27.224 -4.090 1.00 71.31 92 LYS A N 1
ATOM 703 C CA . LYS A 1 92 ? 35.857 27.531 -4.463 1.00 71.31 92 LYS A CA 1
ATOM 704 C C . LYS A 1 92 ? 36.087 27.138 -5.927 1.00 71.31 92 LYS A C 1
ATOM 706 O O . LYS A 1 92 ? 36.253 25.961 -6.239 1.00 71.31 92 LYS A O 1
ATOM 711 N N . GLU A 1 93 ? 36.094 28.126 -6.815 1.00 61.78 93 GLU A N 1
ATOM 712 C CA . GLU A 1 93 ? 36.520 27.983 -8.207 1.00 61.78 93 GLU A CA 1
ATOM 713 C C . GLU A 1 93 ? 38.027 27.673 -8.235 1.00 61.78 93 GLU A C 1
ATOM 715 O O . GLU A 1 93 ? 38.876 28.563 -8.162 1.00 61.78 93 GLU A O 1
ATOM 720 N N . SER A 1 94 ? 38.374 26.385 -8.278 1.00 63.78 94 SER A N 1
ATOM 721 C CA . SER A 1 94 ? 39.729 25.942 -8.609 1.00 63.78 94 SER A CA 1
ATOM 722 C C . SER A 1 94 ? 39.987 26.239 -10.081 1.00 63.78 94 SER A C 1
ATOM 724 O O . SER A 1 94 ? 39.559 25.510 -10.972 1.00 63.78 94 SER A O 1
ATOM 726 N N . SER A 1 95 ? 40.686 27.338 -10.332 1.00 67.81 95 SER A N 1
ATOM 727 C CA . SER A 1 95 ? 41.275 27.655 -11.624 1.00 67.81 95 SER A CA 1
ATOM 728 C C . SER A 1 95 ? 42.588 26.885 -11.764 1.00 67.81 95 SER A C 1
ATOM 730 O O . SER A 1 95 ? 43.628 27.285 -11.248 1.00 67.81 95 SER A O 1
ATOM 732 N N . GLU A 1 96 ? 42.544 25.769 -12.484 1.00 67.44 96 GLU A N 1
ATOM 733 C CA . GLU A 1 96 ? 43.729 25.090 -13.003 1.00 67.44 96 GLU A CA 1
ATOM 734 C C . GLU A 1 96 ? 43.773 25.258 -14.524 1.00 67.44 96 GLU A C 1
ATOM 736 O O . GLU A 1 96 ? 43.360 24.405 -15.300 1.00 67.44 96 GLU A O 1
ATOM 741 N N . ALA A 1 97 ? 44.265 26.422 -14.952 1.00 65.12 97 ALA A N 1
ATOM 742 C CA . ALA A 1 97 ? 44.790 26.605 -16.294 1.00 65.12 97 ALA A CA 1
ATOM 743 C C . ALA A 1 97 ? 46.313 26.493 -16.202 1.00 65.12 97 ALA A C 1
ATOM 745 O O . ALA A 1 97 ? 46.999 27.382 -15.697 1.00 65.12 97 ALA A O 1
ATOM 746 N N . SER A 1 98 ? 46.861 25.376 -16.660 1.00 71.19 98 SER A N 1
ATOM 747 C CA . SER A 1 98 ? 48.271 25.296 -17.030 1.00 71.19 98 SER A CA 1
ATOM 748 C C . SER A 1 98 ? 48.338 24.633 -18.390 1.00 71.19 98 SER A C 1
ATOM 750 O O . SER A 1 98 ? 48.356 23.415 -18.539 1.00 71.19 98 SER A O 1
ATOM 752 N N . ASP A 1 99 ? 48.260 25.528 -19.368 1.00 71.31 99 ASP A N 1
ATOM 753 C CA . ASP A 1 99 ? 48.549 25.321 -20.772 1.00 71.31 99 ASP A CA 1
ATOM 754 C C . ASP A 1 99 ? 50.047 25.025 -20.969 1.00 71.31 99 ASP A C 1
ATOM 756 O O . ASP A 1 99 ? 50.895 25.361 -20.138 1.00 71.31 99 ASP A O 1
ATOM 760 N N . SER A 1 100 ? 50.349 24.351 -22.069 1.00 73.50 100 SER A N 1
ATOM 761 C CA . SER A 1 100 ? 51.618 23.676 -22.354 1.00 73.50 100 SER A CA 1
ATOM 762 C C . SER A 1 100 ? 52.821 24.611 -22.554 1.00 73.50 100 SER A C 1
ATOM 764 O O . SER A 1 100 ? 52.684 25.706 -23.093 1.00 73.50 100 SER A O 1
ATOM 766 N N . ALA A 1 101 ? 54.033 24.112 -22.272 1.00 68.56 101 ALA A N 1
ATOM 767 C CA . ALA A 1 101 ? 55.257 24.593 -22.917 1.00 68.56 101 ALA A CA 1
ATOM 768 C C . ALA A 1 101 ? 56.311 23.472 -23.061 1.00 68.56 101 ALA A C 1
ATOM 770 O O . ALA A 1 101 ? 56.911 23.067 -22.069 1.00 68.56 101 ALA A O 1
ATOM 771 N N . SER A 1 102 ? 56.518 23.080 -24.328 1.00 60.72 102 SER A N 1
ATOM 772 C CA . SER A 1 102 ? 57.695 22.456 -24.976 1.00 60.72 102 SER A CA 1
ATOM 773 C C . SER A 1 102 ? 58.195 21.073 -24.554 1.00 60.72 102 SER A C 1
ATOM 775 O O . SER A 1 102 ? 58.716 20.918 -23.432 1.00 60.72 102 SER A O 1
#

Foldseek 3Di:
DDPVVVCCCCPVVNWDFDDWAFLPDPVRHIDTDTDDDCVVVVVVVVVVVVVVVVVVVVPDDDDDDDDDDDDDDDDDDDPPDDDDDPPDDDDPPPDDDDDDDD